Protein AF-A0A8S9J3H7-F1 (afdb_monomer)

Sequence (80 aa):
MQIEMV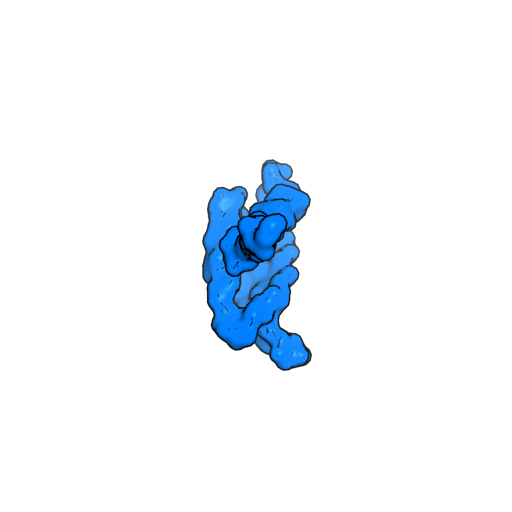CQENGDEFLEIAHVVRGLGLNILKGVMETRQGRIWAHLIVEAKPHISRLQLFYSLVHLFQQQNPPHSSSFDHQT

Mean predicted aligned error: 7.33 Å

Organism: Brassica cretica (NCBI:txid69181)

Secondary structure (DSSP, 8-state):
-EEEEEEPTT-THHHHHHHHHHHTT--EEEEEEEEETTEEEEEEEE---TT--HHHHHHHHHHHHHHHS-----------

Foldseek 3Di:
DKDKDWDPPVNPCLVVLVVLCVVVVKAFPDWDWDQDPNTTMTITDIDDDPPDDPVNSVVSSVVSVCVVPPDPPPPPPPDD

Solvent-accessible surface area (backbone atoms only — not comparable to full-atom values): 4966 Å² total; per-residue (Å²): 83,79,47,78,44,81,42,57,96,83,45,70,56,51,60,54,52,53,48,54,45,44,74,73,70,37,50,77,78,42,78,46,79,45,76,58,96,91,38,36,29,35,41,35,37,32,56,77,51,98,89,60,52,72,63,60,54,47,51,57,55,54,50,54,55,44,69,76,52,59,80,77,78,74,78,79,77,86,80,131

pLDDT: mean 86.7, std 15.0, range [46.19, 98.12]

Structure (mmCIF, N/CA/C/O backbone):
data_AF-A0A8S9J3H7-F1
#
_entry.id   AF-A0A8S9J3H7-F1
#
loop_
_atom_site.group_PDB
_atom_site.id
_atom_site.type_symbol
_atom_site.label_atom_id
_atom_site.label_alt_id
_atom_site.label_comp_id
_atom_site.label_asym_id
_atom_site.label_entity_id
_atom_site.label_seq_id
_atom_site.pdbx_PDB_ins_code
_atom_site.Cartn_x
_atom_site.Cartn_y
_atom_site.Cartn_z
_atom_site.occupancy
_atom_site.B_iso_or_equiv
_atom_site.auth_seq_id
_atom_site.auth_comp_id
_atom_site.auth_asym_id
_atom_site.auth_atom_id
_atom_site.pdbx_PDB_model_num
ATOM 1 N N . MET A 1 1 ? 3.867 -8.581 -5.584 1.00 93.38 1 MET A N 1
ATOM 2 C CA . MET A 1 1 ? 4.437 -7.769 -4.481 1.00 93.38 1 MET A CA 1
ATOM 3 C C . MET A 1 1 ? 3.307 -7.473 -3.506 1.00 93.38 1 MET A C 1
ATOM 5 O O . MET A 1 1 ? 2.180 -7.340 -3.966 1.00 93.38 1 MET A O 1
ATOM 9 N N . GLN A 1 2 ? 3.571 -7.451 -2.201 1.00 94.62 2 GLN A N 1
ATOM 10 C CA . GLN A 1 2 ? 2.547 -7.226 -1.175 1.00 94.62 2 GLN A CA 1
ATOM 11 C C . GLN A 1 2 ? 2.831 -5.910 -0.454 1.00 94.62 2 GLN A C 1
ATOM 13 O O . GLN A 1 2 ? 3.993 -5.595 -0.193 1.00 94.62 2 GLN A O 1
ATOM 18 N N . ILE A 1 3 ? 1.771 -5.157 -0.179 1.00 95.00 3 ILE A N 1
ATOM 19 C CA . ILE A 1 3 ? 1.793 -3.895 0.554 1.00 95.00 3 ILE A CA 1
ATOM 20 C C . ILE A 1 3 ? 0.859 -4.069 1.743 1.00 95.00 3 ILE A C 1
ATOM 22 O O . ILE A 1 3 ? -0.305 -4.426 1.559 1.00 95.00 3 ILE A O 1
ATOM 26 N N . GLU A 1 4 ? 1.376 -3.827 2.941 1.00 94.44 4 GLU A N 1
ATOM 27 C CA . GLU A 1 4 ? 0.600 -3.824 4.176 1.00 94.44 4 GLU A CA 1
ATOM 28 C C . GLU A 1 4 ? 0.871 -2.525 4.922 1.00 94.44 4 GLU A C 1
ATOM 30 O O . GLU A 1 4 ? 2.027 -2.179 5.170 1.00 94.44 4 GLU A O 1
ATOM 35 N N . MET A 1 5 ? -0.194 -1.801 5.255 1.00 92.62 5 MET A N 1
ATOM 36 C CA . MET A 1 5 ? -0.115 -0.533 5.975 1.00 92.62 5 MET A CA 1
ATOM 37 C C . MET A 1 5 ? -1.193 -0.477 7.047 1.00 92.62 5 MET A C 1
ATOM 39 O O . MET A 1 5 ? -2.313 -0.930 6.823 1.00 92.62 5 MET A O 1
ATOM 43 N N . VAL A 1 6 ? -0.846 0.080 8.205 1.00 92.25 6 VAL A N 1
ATOM 44 C CA . VAL A 1 6 ? -1.823 0.421 9.242 1.00 92.25 6 VAL A CA 1
ATOM 45 C C . VAL A 1 6 ? -2.433 1.768 8.875 1.00 92.25 6 VAL A C 1
ATOM 47 O O . VAL A 1 6 ? -1.693 2.723 8.647 1.00 92.25 6 VAL A O 1
ATOM 50 N N . CYS A 1 7 ? -3.756 1.819 8.818 1.00 90.44 7 CYS A N 1
ATOM 51 C CA . CYS A 1 7 ? -4.539 3.016 8.534 1.00 90.44 7 CYS A CA 1
ATOM 52 C C . CYS A 1 7 ? -5.042 3.664 9.828 1.00 90.44 7 CYS A C 1
ATOM 54 O O . CYS A 1 7 ? -5.066 3.019 10.888 1.00 90.44 7 CYS A O 1
ATOM 56 N N . GLN A 1 8 ? -5.484 4.917 9.731 1.00 87.06 8 GLN A N 1
ATOM 57 C CA . GLN A 1 8 ? -6.268 5.563 10.780 1.00 87.06 8 GLN A CA 1
ATOM 58 C C . GLN A 1 8 ? -7.614 4.851 10.991 1.00 87.06 8 GLN A C 1
ATOM 60 O O . GLN A 1 8 ? -8.034 3.998 10.207 1.00 87.06 8 GLN A O 1
ATOM 65 N N . GLU A 1 9 ? -8.298 5.180 12.090 1.00 82.31 9 GLU A N 1
ATOM 66 C CA . GLU A 1 9 ? -9.547 4.520 12.506 1.00 82.31 9 GLU A CA 1
ATOM 67 C C . GLU A 1 9 ? -10.687 4.645 11.484 1.00 82.31 9 GLU A C 1
ATOM 69 O O . GLU A 1 9 ? -11.609 3.834 11.490 1.00 82.31 9 GLU A O 1
ATOM 74 N N . ASN A 1 10 ? -10.627 5.635 10.592 1.00 81.69 10 ASN A N 1
ATOM 75 C CA . ASN A 1 10 ? -11.585 5.845 9.508 1.00 81.69 10 ASN A CA 1
ATOM 76 C C . ASN A 1 10 ? -11.197 5.131 8.193 1.00 81.69 10 ASN A C 1
ATOM 78 O O . ASN A 1 10 ? -12.053 5.001 7.317 1.00 81.69 10 ASN A O 1
ATOM 82 N N . GLY A 1 11 ? -9.955 4.647 8.055 1.00 79.25 11 GLY A N 1
ATOM 83 C CA . GLY A 1 11 ? -9.477 3.904 6.884 1.00 79.25 11 GLY A CA 1
ATOM 84 C C . GLY A 1 11 ? -9.451 4.703 5.577 1.00 79.25 11 GLY A C 1
ATOM 85 O O . GLY A 1 11 ? -9.451 4.110 4.494 1.00 79.25 11 GLY A O 1
ATOM 86 N N . ASP A 1 12 ? -9.467 6.032 5.654 1.00 84.06 12 ASP A N 1
ATOM 87 C CA . ASP A 1 12 ? -9.520 6.922 4.492 1.00 84.06 12 ASP A CA 1
ATOM 88 C C . ASP A 1 12 ? -8.266 6.818 3.608 1.00 84.06 12 ASP A C 1
ATOM 90 O O . ASP A 1 12 ? -8.351 6.973 2.386 1.00 84.06 12 ASP A O 1
ATOM 94 N N . GLU A 1 13 ? -7.122 6.431 4.179 1.00 88.56 13 GLU A N 1
ATOM 95 C CA . GLU A 1 13 ? -5.869 6.308 3.435 1.00 88.56 13 GLU A CA 1
ATOM 96 C C . GLU A 1 13 ? -5.866 5.140 2.440 1.00 88.56 13 GLU A C 1
ATOM 98 O O . GLU A 1 13 ? -5.037 5.114 1.529 1.00 88.56 13 GLU A O 1
ATOM 103 N N . PHE A 1 14 ? -6.788 4.175 2.553 1.00 92.44 14 PHE A N 1
ATOM 104 C CA . PHE A 1 14 ? -6.823 3.007 1.666 1.00 92.44 14 PHE A CA 1
ATOM 105 C C . PHE A 1 14 ? -6.922 3.394 0.182 1.00 92.44 14 PHE A C 1
ATOM 107 O O . PHE A 1 14 ? -6.209 2.839 -0.663 1.00 92.44 14 PHE A O 1
ATOM 114 N N . LEU A 1 15 ? -7.797 4.349 -0.146 1.00 92.44 15 LEU A N 1
ATOM 115 C CA . LEU A 1 15 ? -7.990 4.794 -1.528 1.00 92.44 15 LEU A CA 1
ATOM 116 C C . LEU A 1 15 ? -6.795 5.604 -2.036 1.00 92.44 15 LEU A C 1
ATOM 118 O O . LEU A 1 15 ? -6.404 5.431 -3.190 1.00 92.44 15 LEU A O 1
ATOM 122 N N . GLU A 1 16 ? -6.172 6.408 -1.177 1.00 93.69 16 GLU A N 1
ATOM 123 C CA . GLU A 1 16 ? -4.976 7.181 -1.518 1.00 93.69 16 GLU A CA 1
ATOM 124 C C . GLU A 1 16 ? -3.763 6.277 -1.768 1.00 93.69 16 GLU A C 1
ATOM 126 O O . GLU A 1 16 ? -3.054 6.429 -2.765 1.00 93.69 16 GLU A O 1
ATOM 131 N N . ILE A 1 17 ? -3.575 5.244 -0.941 1.00 94.81 17 ILE A N 1
ATOM 132 C CA . ILE A 1 17 ? -2.567 4.200 -1.168 1.00 94.81 17 ILE A CA 1
ATOM 133 C C . ILE A 1 17 ? -2.807 3.535 -2.529 1.00 94.81 17 ILE A C 1
ATOM 135 O O . ILE A 1 17 ? -1.877 3.384 -3.327 1.00 94.81 17 ILE A O 1
ATOM 139 N N . ALA A 1 18 ? -4.054 3.158 -2.831 1.00 95.94 18 ALA A N 1
ATOM 140 C CA . ALA A 1 18 ? -4.402 2.564 -4.119 1.00 95.94 18 ALA A CA 1
ATOM 141 C C . ALA A 1 18 ? -4.148 3.527 -5.293 1.00 95.94 18 ALA A C 1
ATOM 143 O O . ALA A 1 18 ? -3.696 3.093 -6.358 1.00 95.94 18 ALA A O 1
ATOM 144 N N . HIS A 1 19 ? -4.402 4.823 -5.101 1.00 95.62 19 HIS A N 1
ATOM 145 C CA . HIS A 1 19 ? -4.128 5.860 -6.088 1.0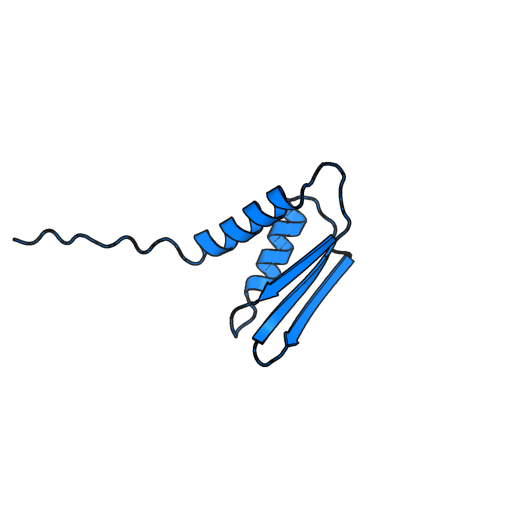0 95.62 19 HIS A CA 1
ATOM 146 C C . HIS A 1 19 ? -2.625 5.983 -6.371 1.00 95.62 19 HIS A C 1
ATOM 148 O O . HIS A 1 19 ? -2.219 5.887 -7.530 1.00 95.62 19 HIS A O 1
ATOM 154 N N . VAL A 1 20 ? -1.788 6.080 -5.334 1.00 95.62 20 VAL A N 1
ATOM 155 C CA . VAL A 1 20 ? -0.320 6.143 -5.458 1.00 95.62 20 VAL A CA 1
ATOM 156 C C . VAL A 1 20 ? 0.237 4.913 -6.175 1.00 95.62 20 VAL A C 1
ATOM 158 O O . VAL A 1 20 ? 1.028 5.035 -7.110 1.00 95.62 20 VAL A O 1
ATOM 161 N N . VAL A 1 21 ? -0.208 3.715 -5.787 1.00 96.38 21 VAL A N 1
ATOM 162 C CA . VAL A 1 21 ? 0.223 2.451 -6.408 1.00 96.38 21 VAL A CA 1
ATOM 163 C C . VAL A 1 21 ? -0.100 2.425 -7.903 1.00 96.38 21 VAL A C 1
ATOM 165 O O . VAL A 1 21 ? 0.748 2.041 -8.714 1.00 96.38 21 VAL A O 1
ATOM 168 N N . ARG A 1 22 ? -1.304 2.864 -8.286 1.00 95.75 22 ARG A N 1
ATOM 169 C CA . ARG A 1 22 ? -1.696 2.981 -9.698 1.00 95.75 22 ARG A CA 1
ATOM 170 C C . ARG A 1 22 ? -0.916 4.076 -10.424 1.00 95.75 22 ARG A C 1
ATOM 172 O O . ARG A 1 22 ? -0.562 3.877 -11.582 1.00 95.75 22 ARG A O 1
ATOM 179 N N . GLY A 1 23 ? -0.600 5.183 -9.752 1.00 95.31 23 GLY A N 1
ATOM 180 C CA . GLY A 1 23 ? 0.237 6.265 -10.279 1.00 95.31 23 GLY A CA 1
ATOM 181 C C . GLY A 1 23 ? 1.662 5.819 -10.621 1.00 95.31 23 GLY A C 1
ATOM 182 O O . GLY A 1 23 ? 2.248 6.306 -11.582 1.00 95.31 23 GLY A O 1
ATOM 183 N N . LEU A 1 24 ? 2.187 4.812 -9.914 1.00 94.69 24 LEU A N 1
ATOM 184 C CA . LEU A 1 24 ? 3.451 4.136 -10.246 1.00 94.69 24 LEU A CA 1
ATOM 185 C C . LEU A 1 24 ? 3.330 3.135 -11.408 1.00 94.69 24 LEU A C 1
ATOM 187 O O . LEU A 1 24 ? 4.296 2.456 -11.757 1.00 94.69 24 LEU A O 1
ATOM 191 N N . GLY A 1 25 ? 2.140 3.000 -11.991 1.00 94.88 25 GLY A N 1
ATOM 192 C CA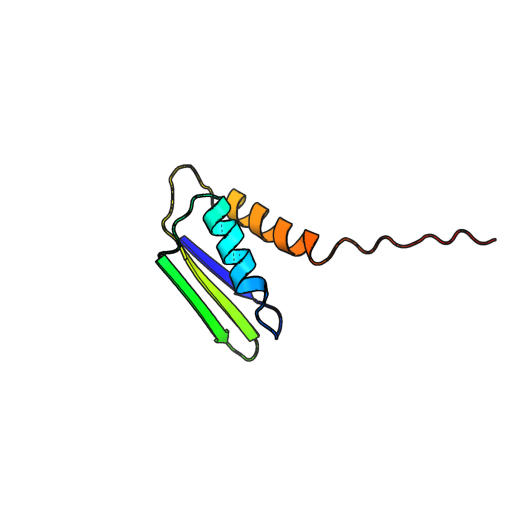 . GLY A 1 25 ? 1.855 2.067 -13.069 1.00 94.88 25 GLY A CA 1
ATOM 193 C C . GLY A 1 25 ? 1.747 0.612 -12.615 1.00 94.88 25 GLY A C 1
ATOM 194 O O . GLY A 1 25 ? 1.798 -0.270 -13.468 1.00 94.88 25 GLY A O 1
ATOM 195 N N . LEU A 1 26 ? 1.617 0.317 -11.319 1.00 96.56 26 LEU A N 1
ATOM 196 C CA . LEU A 1 26 ? 1.413 -1.052 -10.837 1.00 96.56 26 LEU A CA 1
ATOM 197 C C . LEU A 1 26 ? -0.069 -1.443 -10.913 1.00 96.56 26 LEU A C 1
ATOM 199 O O . LEU A 1 26 ? -0.956 -0.657 -10.580 1.00 96.56 26 LEU A O 1
ATOM 203 N N . ASN A 1 27 ? -0.337 -2.692 -11.300 1.00 96.88 27 ASN A N 1
ATOM 204 C CA . ASN A 1 27 ? -1.692 -3.238 -11.302 1.00 96.88 27 ASN A CA 1
ATOM 205 C C . ASN A 1 27 ? -2.024 -3.806 -9.920 1.00 96.88 27 ASN A C 1
ATOM 207 O O . ASN A 1 27 ? -1.318 -4.685 -9.423 1.00 96.88 27 ASN A O 1
ATOM 211 N N . ILE A 1 28 ? -3.111 -3.331 -9.309 1.00 97.75 28 ILE A N 1
ATOM 212 C CA . ILE A 1 28 ? -3.641 -3.892 -8.060 1.00 97.75 28 ILE A CA 1
ATOM 213 C C . ILE A 1 28 ? -4.490 -5.114 -8.410 1.00 97.75 28 ILE A C 1
ATOM 215 O O . ILE A 1 28 ? -5.537 -4.982 -9.036 1.00 97.75 28 ILE A O 1
ATOM 219 N N . LEU A 1 29 ? -4.034 -6.293 -7.996 1.00 98.12 29 LEU A N 1
ATOM 220 C CA . LEU A 1 29 ? -4.719 -7.571 -8.208 1.00 98.12 29 LEU A CA 1
ATOM 221 C C . LEU A 1 29 ? -5.763 -7.833 -7.119 1.00 98.12 29 LEU A C 1
ATOM 223 O O . LEU A 1 29 ? -6.807 -8.425 -7.374 1.00 98.12 29 LEU A O 1
ATOM 227 N N . LYS A 1 30 ? -5.472 -7.391 -5.893 1.00 97.25 30 LYS A N 1
ATOM 228 C CA . LYS A 1 30 ? -6.368 -7.493 -4.741 1.00 97.25 30 LYS A CA 1
ATOM 229 C C . LYS A 1 30 ? -6.111 -6.324 -3.804 1.00 97.25 30 LYS A C 1
ATOM 231 O O . LYS A 1 30 ? -4.957 -6.027 -3.518 1.00 97.25 30 LYS A O 1
ATOM 236 N N . GLY A 1 31 ? -7.173 -5.695 -3.318 1.00 96.69 31 GLY A N 1
ATOM 237 C CA . GLY A 1 31 ? -7.123 -4.717 -2.237 1.00 96.69 31 GLY A CA 1
ATOM 238 C C . GLY A 1 31 ? -8.160 -5.096 -1.190 1.00 96.69 31 GLY A C 1
ATOM 239 O O . GLY A 1 31 ? -9.323 -5.294 -1.532 1.00 96.69 31 GLY A O 1
ATOM 240 N N . VAL A 1 32 ? -7.730 -5.252 0.056 1.00 95.81 32 VAL A N 1
ATOM 241 C CA . VAL A 1 32 ? -8.596 -5.551 1.198 1.00 95.81 32 VAL A CA 1
ATOM 242 C C . VAL A 1 32 ? -8.285 -4.557 2.300 1.00 95.81 32 VAL A C 1
ATOM 244 O O . VAL A 1 32 ? -7.119 -4.295 2.586 1.00 95.81 32 VAL A O 1
ATOM 247 N N . MET A 1 33 ? -9.3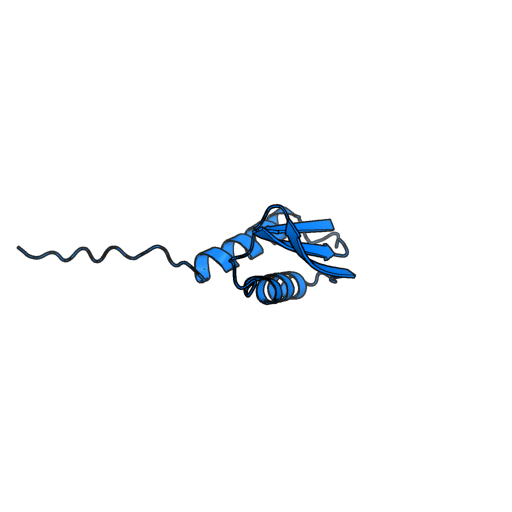36 -4.031 2.916 1.00 94.75 33 MET A N 1
ATOM 248 C CA . MET A 1 33 ? -9.246 -3.318 4.177 1.00 94.75 33 MET A CA 1
ATOM 249 C C . MET A 1 33 ? -9.810 -4.228 5.262 1.00 94.75 33 MET A C 1
ATOM 251 O O . MET A 1 33 ? -10.934 -4.716 5.137 1.00 94.75 33 MET A O 1
ATOM 255 N N . GLU A 1 34 ? -9.019 -4.515 6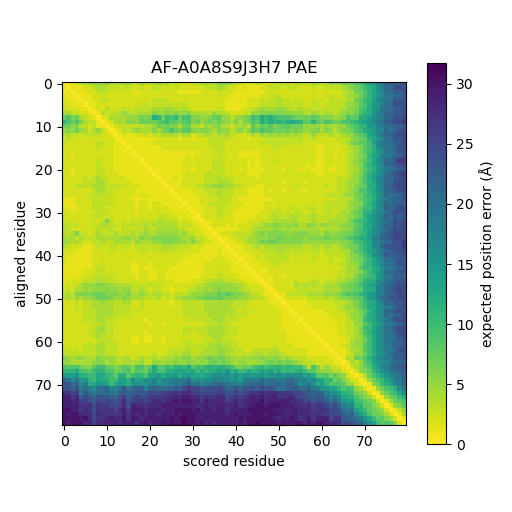.288 1.00 94.00 34 GLU A N 1
ATOM 256 C CA . GLU A 1 34 ? -9.395 -5.470 7.329 1.00 94.00 34 GLU A CA 1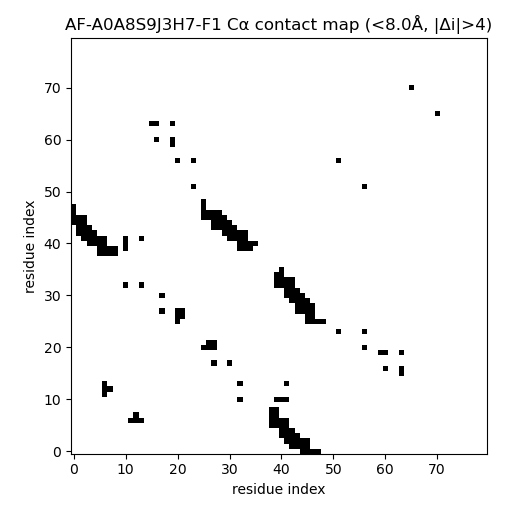
ATOM 257 C C . GLU A 1 34 ? -8.963 -5.009 8.715 1.00 94.00 34 GLU A C 1
ATOM 259 O O . GLU A 1 34 ? -7.924 -4.375 8.889 1.00 94.00 34 GLU A O 1
ATOM 264 N N . THR A 1 35 ? -9.757 -5.351 9.725 1.00 94.31 35 THR A N 1
ATOM 265 C CA . THR A 1 35 ? -9.414 -5.066 11.115 1.00 94.31 35 THR A CA 1
ATOM 266 C C . THR A 1 35 ? -8.595 -6.219 11.686 1.00 94.31 35 THR A C 1
ATOM 268 O O . THR A 1 35 ? -9.109 -7.322 11.869 1.00 94.31 35 THR A O 1
ATOM 271 N N . ARG A 1 36 ? -7.323 -5.971 12.016 1.00 93.31 36 ARG A N 1
ATOM 272 C CA . ARG A 1 36 ? -6.446 -6.931 12.705 1.00 93.31 36 ARG A CA 1
ATOM 273 C C . ARG A 1 36 ? -6.050 -6.347 14.059 1.00 93.31 36 ARG A C 1
ATOM 275 O O . ARG A 1 36 ? -5.450 -5.277 14.117 1.00 93.31 36 ARG A O 1
ATOM 282 N N . GLN A 1 37 ? -6.392 -7.046 15.145 1.00 92.75 37 GLN A N 1
ATOM 283 C CA . GLN A 1 37 ? -6.074 -6.633 16.525 1.00 92.75 37 GLN A CA 1
ATOM 284 C C . GLN A 1 37 ? -6.556 -5.207 16.869 1.00 92.75 37 GLN A C 1
ATOM 286 O O . GLN A 1 37 ? -5.842 -4.432 17.497 1.00 92.75 37 GLN A O 1
ATOM 291 N N . GLY A 1 38 ? -7.761 -4.841 16.419 1.00 92.56 38 GLY A N 1
ATOM 292 C CA . GLY A 1 38 ? -8.350 -3.523 16.687 1.00 92.56 38 GLY A CA 1
ATOM 293 C C . GLY A 1 38 ? -7.782 -2.373 15.849 1.00 92.56 38 GLY A C 1
ATOM 294 O O . GLY A 1 38 ? -8.153 -1.232 16.081 1.00 92.56 38 GLY A O 1
ATOM 295 N N . ARG A 1 39 ? -6.908 -2.648 14.872 1.00 93.12 39 ARG A N 1
ATOM 296 C CA . ARG A 1 39 ? -6.404 -1.651 13.915 1.00 93.12 39 ARG A CA 1
ATOM 297 C C . ARG A 1 39 ? -6.895 -1.954 12.514 1.00 93.12 39 ARG A C 1
ATOM 299 O O . ARG A 1 39 ? -7.042 -3.126 12.165 1.00 93.12 39 ARG A O 1
ATOM 306 N N . ILE A 1 40 ? -7.102 -0.918 11.712 1.00 94.19 40 ILE A N 1
ATOM 307 C CA . ILE A 1 40 ? -7.431 -1.061 10.296 1.00 94.19 40 ILE A CA 1
ATOM 308 C C . ILE A 1 40 ? -6.138 -1.258 9.506 1.00 94.19 40 ILE A C 1
ATOM 310 O O . ILE A 1 40 ? -5.167 -0.527 9.689 1.00 94.19 40 ILE A O 1
ATOM 314 N N . TRP A 1 41 ? -6.125 -2.267 8.642 1.00 95.50 41 TRP A N 1
ATOM 315 C CA . TRP A 1 41 ? -5.015 -2.587 7.759 1.00 95.50 41 TRP A CA 1
ATOM 316 C C . TRP A 1 41 ? -5.457 -2.515 6.308 1.00 95.50 41 TRP A C 1
ATOM 318 O O . TRP A 1 41 ? -6.421 -3.172 5.913 1.00 95.50 41 TRP A O 1
ATOM 328 N N . ALA A 1 42 ? -4.698 -1.779 5.506 1.00 95.44 42 ALA A N 1
ATOM 329 C CA . ALA A 1 42 ? -4.737 -1.865 4.060 1.00 95.44 42 ALA A CA 1
ATOM 330 C C . ALA A 1 42 ? -3.795 -2.983 3.606 1.00 95.44 42 ALA A C 1
ATOM 332 O O . ALA A 1 42 ? -2.586 -2.918 3.832 1.00 95.44 42 ALA A O 1
ATOM 333 N N . HIS A 1 43 ? -4.342 -3.994 2.941 1.00 96.44 43 HIS A N 1
ATOM 334 C CA . HIS A 1 43 ? -3.587 -5.085 2.344 1.00 96.44 43 HIS A CA 1
ATOM 335 C C . HIS A 1 43 ? -3.813 -5.099 0.831 1.00 96.44 43 HIS A C 1
ATOM 337 O O . HIS A 1 43 ? -4.906 -5.403 0.346 1.00 96.44 43 HIS A O 1
ATOM 343 N N . LEU A 1 44 ? -2.759 -4.789 0.074 1.00 97.12 44 LEU A N 1
ATOM 344 C CA . LEU A 1 44 ? -2.778 -4.807 -1.382 1.00 97.12 44 LEU A CA 1
ATOM 345 C C . LEU A 1 44 ? -1.802 -5.847 -1.937 1.00 97.12 44 LEU A C 1
ATOM 347 O O . LEU A 1 44 ? -0.632 -5.903 -1.558 1.00 97.12 44 LEU A O 1
ATOM 351 N N . ILE A 1 45 ? -2.279 -6.636 -2.897 1.00 97.69 45 ILE A N 1
ATOM 352 C CA . ILE A 1 45 ? -1.456 -7.496 -3.746 1.00 97.69 45 ILE A CA 1
ATOM 353 C C . ILE A 1 45 ? -1.373 -6.834 -5.110 1.00 97.69 45 ILE A C 1
ATOM 355 O O . ILE A 1 45 ? -2.396 -6.584 -5.751 1.00 97.69 45 ILE A O 1
ATOM 359 N N . VAL A 1 46 ? -0.151 -6.576 -5.562 1.00 97.50 46 VAL A N 1
ATOM 360 C CA . VAL A 1 46 ? 0.113 -5.906 -6.834 1.00 97.50 46 VAL A CA 1
ATOM 361 C C . VAL A 1 46 ? 0.999 -6.759 -7.729 1.00 97.50 46 VAL A C 1
ATOM 363 O O . VAL A 1 46 ? 1.888 -7.488 -7.262 1.00 97.50 46 VAL A O 1
ATOM 366 N N . GLU A 1 47 ? 0.771 -6.644 -9.030 1.00 97.06 47 GLU A N 1
ATOM 367 C CA . GLU A 1 47 ? 1.659 -7.189 -10.046 1.00 97.06 47 GLU A CA 1
ATOM 368 C C . GLU A 1 47 ? 3.010 -6.468 -9.975 1.00 97.06 47 GLU A C 1
ATOM 370 O O . GLU A 1 47 ? 3.073 -5.240 -9.963 1.00 97.06 47 GLU A O 1
ATOM 375 N N . ALA A 1 48 ? 4.105 -7.224 -9.887 1.00 94.00 48 ALA A N 1
ATOM 376 C CA . ALA A 1 48 ? 5.439 -6.637 -9.860 1.00 94.00 48 ALA A CA 1
ATOM 377 C C . ALA A 1 48 ? 5.881 -6.274 -11.283 1.00 94.00 48 ALA A C 1
ATOM 379 O O . ALA A 1 48 ? 5.792 -7.105 -12.185 1.00 94.00 48 ALA A O 1
ATOM 380 N N . LYS A 1 49 ? 6.409 -5.061 -11.470 1.00 93.69 49 LYS A N 1
ATOM 381 C CA . LYS A 1 49 ? 6.990 -4.622 -12.743 1.00 93.69 49 LYS A CA 1
ATOM 382 C C . LYS A 1 49 ? 8.517 -4.535 -12.642 1.00 93.69 49 LYS A C 1
ATOM 384 O O . LYS A 1 49 ? 9.002 -4.013 -11.641 1.00 93.69 49 LYS A O 1
ATOM 389 N N . PRO A 1 50 ? 9.285 -4.977 -13.661 1.00 90.44 50 PRO A N 1
ATOM 390 C CA . PRO A 1 50 ? 10.755 -5.003 -13.602 1.00 90.44 50 PRO A CA 1
ATOM 391 C C . PRO A 1 50 ? 11.421 -3.648 -13.315 1.00 90.44 50 PRO A C 1
ATOM 393 O O . PRO A 1 50 ? 12.502 -3.603 -12.742 1.00 90.44 50 PRO A O 1
ATOM 396 N N . HIS A 1 51 ? 10.775 -2.548 -13.708 1.00 93.50 51 HIS A N 1
ATOM 397 C CA . HIS A 1 51 ? 11.281 -1.180 -13.556 1.00 93.50 51 HIS A CA 1
ATOM 398 C C . HIS A 1 51 ? 10.796 -0.474 -12.282 1.00 93.50 51 HIS A C 1
ATOM 400 O O . HIS A 1 51 ? 11.166 0.675 -12.058 1.00 93.50 51 HIS A O 1
ATOM 406 N N . ILE A 1 52 ? 9.971 -1.128 -11.457 1.00 95.06 52 ILE A N 1
ATOM 407 C CA . ILE A 1 52 ? 9.484 -0.561 -10.199 1.00 95.06 52 ILE A CA 1
ATOM 408 C C . ILE A 1 52 ? 10.098 -1.335 -9.040 1.00 95.06 52 ILE A C 1
ATOM 410 O O . ILE A 1 52 ? 9.752 -2.487 -8.764 1.00 95.06 52 ILE A O 1
ATOM 414 N N . SER A 1 53 ? 11.014 -0.678 -8.336 1.00 94.81 53 SER A N 1
ATOM 415 C CA . SER A 1 53 ? 11.602 -1.233 -7.121 1.00 94.81 53 SER A CA 1
ATOM 416 C C . SER A 1 53 ? 10.663 -1.076 -5.920 1.00 94.81 53 SER A C 1
ATOM 418 O O . SER A 1 53 ? 9.856 -0.148 -5.840 1.00 94.81 53 SER A O 1
ATOM 420 N N . ARG A 1 54 ? 10.822 -1.954 -4.921 1.00 93.31 54 ARG A N 1
ATOM 421 C CA . ARG A 1 54 ? 10.130 -1.815 -3.626 1.00 93.31 54 ARG A CA 1
ATOM 422 C C . ARG A 1 54 ? 10.472 -0.496 -2.932 1.00 93.31 54 ARG A C 1
ATOM 424 O O . ARG A 1 54 ? 9.628 0.051 -2.239 1.00 93.31 54 ARG A O 1
ATOM 431 N N . LEU A 1 55 ? 11.692 0.005 -3.129 1.00 94.94 55 LEU A N 1
ATOM 432 C CA . LEU A 1 55 ? 12.157 1.249 -2.527 1.00 94.94 55 LEU A CA 1
ATOM 433 C C . LEU A 1 55 ? 11.440 2.466 -3.123 1.00 94.94 55 LEU A C 1
ATOM 435 O O . LEU A 1 55 ? 10.987 3.318 -2.371 1.00 94.94 55 LEU A O 1
ATOM 439 N N . GLN A 1 56 ? 11.275 2.526 -4.449 1.00 94.31 56 GLN A N 1
ATOM 440 C CA . GLN A 1 56 ? 10.488 3.587 -5.093 1.00 94.31 56 GLN A CA 1
ATOM 441 C C . GLN A 1 56 ? 9.041 3.586 -4.602 1.00 94.31 56 GLN A C 1
ATOM 443 O O . GLN A 1 56 ? 8.525 4.633 -4.227 1.00 94.31 56 GLN A O 1
ATOM 448 N N . LEU A 1 57 ? 8.421 2.403 -4.539 1.00 94.81 57 LEU A N 1
ATOM 449 C CA . LEU A 1 57 ? 7.082 2.251 -3.978 1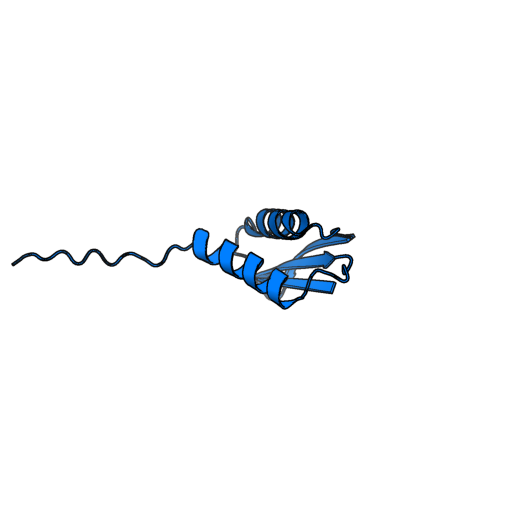.00 94.81 57 LEU A CA 1
ATOM 450 C C . LEU A 1 57 ? 7.018 2.750 -2.528 1.00 94.81 57 LEU A C 1
ATOM 452 O O . LEU A 1 57 ? 6.128 3.521 -2.184 1.00 94.81 57 LEU A O 1
ATOM 456 N N . PHE A 1 58 ? 7.977 2.346 -1.694 1.00 94.06 58 PHE A N 1
ATOM 457 C CA . PHE A 1 58 ? 8.054 2.776 -0.302 1.00 94.06 58 PHE A CA 1
ATOM 458 C C . PHE A 1 58 ? 8.196 4.298 -0.177 1.00 94.06 58 PHE A C 1
ATOM 460 O O . PHE A 1 58 ? 7.469 4.904 0.602 1.00 94.06 58 PHE A O 1
ATOM 467 N N . TYR A 1 59 ? 9.060 4.933 -0.976 1.00 94.94 59 TYR A N 1
ATOM 468 C CA . TYR A 1 59 ? 9.211 6.391 -0.986 1.00 94.94 59 TYR A CA 1
ATOM 469 C C . TYR A 1 59 ? 7.917 7.113 -1.360 1.00 94.94 59 TYR A C 1
ATOM 471 O O . TYR A 1 59 ? 7.540 8.064 -0.678 1.00 94.94 59 TYR A O 1
ATOM 479 N N . SER A 1 60 ? 7.218 6.663 -2.405 1.00 94.31 60 SER A N 1
ATOM 480 C CA . SER A 1 60 ? 5.943 7.267 -2.806 1.00 94.31 60 SER A CA 1
ATOM 481 C C . SER A 1 60 ? 4.877 7.141 -1.719 1.00 94.31 60 SER A C 1
ATOM 483 O O . SER A 1 60 ? 4.136 8.091 -1.482 1.00 94.31 60 SER A O 1
ATOM 485 N N . LEU A 1 61 ? 4.829 5.998 -1.028 1.00 93.56 61 LEU A N 1
ATOM 486 C CA . LEU A 1 61 ? 3.919 5.799 0.097 1.00 93.56 61 LEU A CA 1
ATOM 487 C C . LEU A 1 61 ? 4.296 6.690 1.283 1.00 93.56 61 LEU A C 1
ATOM 489 O O . LEU A 1 61 ? 3.430 7.368 1.810 1.00 93.56 61 LEU A O 1
ATOM 493 N N . VAL A 1 62 ? 5.571 6.774 1.677 1.00 91.62 62 VAL A N 1
ATOM 494 C CA . VAL A 1 62 ? 6.005 7.670 2.768 1.00 91.62 62 VAL A CA 1
ATOM 495 C C . VAL A 1 62 ? 5.672 9.133 2.464 1.00 91.62 62 VAL A C 1
ATOM 497 O O . VAL A 1 62 ? 5.205 9.850 3.347 1.00 91.62 62 VAL A O 1
ATOM 500 N N . HIS A 1 63 ? 5.872 9.571 1.220 1.00 90.88 63 HIS A N 1
ATOM 501 C CA . HIS A 1 63 ? 5.557 10.935 0.803 1.00 90.88 63 HIS A CA 1
ATOM 502 C C . HIS A 1 63 ? 4.060 11.259 0.939 1.00 90.88 63 HIS A C 1
ATOM 504 O O . HIS A 1 63 ? 3.723 12.352 1.388 1.00 90.88 63 HIS A O 1
ATOM 510 N N . LEU A 1 64 ? 3.169 10.305 0.633 1.00 89.00 64 LEU A N 1
ATOM 511 C CA . LEU A 1 64 ? 1.724 10.454 0.849 1.00 89.00 64 LEU A CA 1
ATOM 512 C C . LEU A 1 64 ? 1.407 10.816 2.312 1.00 89.00 64 LEU A C 1
ATOM 514 O O . LEU A 1 64 ? 0.695 11.784 2.567 1.00 89.00 64 LEU A O 1
ATOM 518 N N . PHE A 1 65 ? 2.001 10.106 3.276 1.00 82.25 65 PHE A N 1
ATOM 519 C CA . PHE A 1 65 ? 1.763 10.363 4.703 1.00 82.25 65 PHE A CA 1
ATOM 520 C C . PHE A 1 65 ? 2.410 11.660 5.206 1.00 82.25 65 PHE A C 1
ATOM 522 O O . PHE A 1 65 ? 1.863 12.315 6.090 1.00 82.25 65 PHE A O 1
ATOM 529 N N . GLN A 1 66 ? 3.551 12.070 4.644 1.00 83.44 66 GLN A N 1
ATOM 530 C CA . GLN A 1 66 ? 4.172 13.358 4.984 1.00 83.44 66 GLN A CA 1
ATOM 531 C C . GLN A 1 66 ? 3.327 14.553 4.528 1.00 83.44 66 GLN A C 1
ATOM 533 O O . GLN A 1 66 ? 3.298 15.575 5.207 1.00 83.44 66 GLN A O 1
ATOM 538 N N . GLN A 1 67 ? 2.625 14.437 3.398 1.00 74.62 67 GLN A N 1
ATOM 539 C CA . GLN A 1 67 ? 1.714 15.486 2.934 1.00 74.62 67 GLN A CA 1
ATOM 540 C C . GLN A 1 67 ? 0.450 15.586 3.791 1.00 74.62 67 GLN A C 1
ATOM 542 O O . GLN A 1 67 ? -0.061 16.684 3.995 1.00 74.62 67 GLN A O 1
ATOM 547 N N . GLN A 1 68 ? -0.037 14.459 4.312 1.00 68.69 68 GLN A N 1
ATOM 548 C CA . GLN A 1 68 ? -1.180 14.429 5.228 1.00 68.69 68 GLN A CA 1
ATOM 549 C C . GLN A 1 68 ? -0.840 14.976 6.622 1.00 68.69 68 GLN A C 1
ATOM 551 O O . GLN A 1 68 ? -1.734 15.414 7.341 1.00 68.69 68 GLN A O 1
ATOM 556 N N . ASN A 1 69 ? 0.440 14.975 7.002 1.00 65.00 69 ASN A N 1
ATOM 557 C CA . ASN A 1 69 ? 0.905 15.474 8.290 1.00 65.00 69 ASN A CA 1
ATOM 558 C C . ASN A 1 69 ? 2.142 16.367 8.089 1.00 65.00 69 ASN A C 1
ATOM 560 O O . ASN A 1 69 ? 3.267 15.937 8.375 1.00 65.00 69 ASN A O 1
ATOM 564 N N . PRO A 1 70 ? 1.964 17.582 7.527 1.00 59.59 70 PRO A N 1
ATOM 565 C CA . PRO A 1 70 ? 3.082 18.475 7.270 1.00 59.59 70 PRO A CA 1
ATOM 566 C C . PRO A 1 70 ? 3.829 18.726 8.585 1.00 59.59 70 PRO A C 1
ATOM 568 O O . PRO A 1 70 ? 3.182 18.867 9.627 1.00 59.59 70 PRO A O 1
ATOM 571 N N . PRO A 1 71 ? 5.176 18.771 8.574 1.00 59.78 71 PRO A N 1
ATOM 572 C CA . PRO A 1 71 ? 5.934 19.071 9.777 1.00 59.78 71 PRO A CA 1
ATOM 573 C C . PRO A 1 71 ? 5.400 20.384 10.335 1.00 59.78 71 PRO A C 1
ATOM 575 O O . PRO A 1 71 ? 5.433 21.403 9.647 1.00 59.78 71 PRO A O 1
ATOM 578 N N 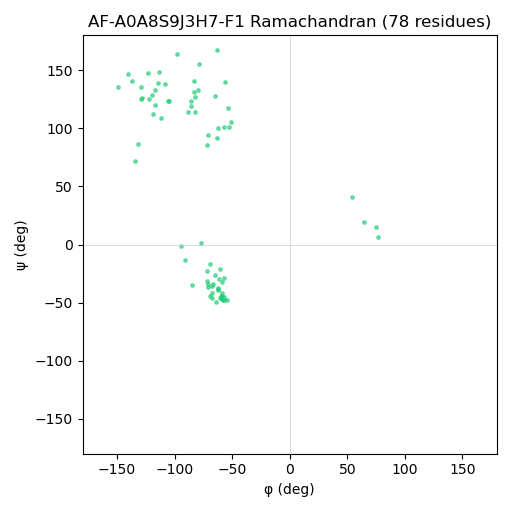. HIS A 1 72 ? 4.840 20.315 11.545 1.00 56.38 72 HIS A N 1
ATOM 579 C CA . HIS A 1 72 ? 4.248 21.447 12.238 1.00 56.38 72 HIS A CA 1
ATOM 580 C C . HIS A 1 72 ? 5.285 22.568 12.216 1.00 56.38 72 HIS A C 1
ATOM 582 O O . HIS A 1 72 ? 6.310 22.480 12.895 1.00 56.38 72 HIS A O 1
ATOM 588 N N . SER A 1 73 ? 5.074 23.582 11.377 1.00 54.84 73 SER A N 1
ATOM 589 C CA . SER A 1 73 ? 5.892 24.781 11.390 1.00 54.84 73 SER A CA 1
ATOM 590 C C . SER A 1 73 ? 5.676 25.384 12.765 1.00 54.84 73 SER A C 1
ATOM 592 O O . SER A 1 73 ? 4.628 25.966 13.038 1.00 54.84 73 SER A O 1
ATOM 594 N N . SER A 1 74 ? 6.624 25.160 13.671 1.00 50.12 74 SER A N 1
ATOM 595 C CA . SER A 1 74 ? 6.712 25.903 14.911 1.00 50.12 74 SER A CA 1
ATOM 596 C C . SER A 1 74 ? 6.816 27.367 14.509 1.00 50.12 74 SER A C 1
ATOM 598 O O . SER A 1 74 ? 7.878 27.807 14.061 1.00 50.12 74 SER A O 1
ATOM 600 N N . SER A 1 75 ? 5.700 28.091 14.603 1.00 49.00 75 SER A N 1
ATOM 601 C CA . SER A 1 75 ? 5.712 29.544 14.684 1.00 49.00 75 SER A CA 1
ATOM 602 C C . SER A 1 75 ? 6.650 29.885 15.833 1.00 49.00 75 SER A C 1
ATOM 604 O O . SER A 1 75 ? 6.308 29.734 17.002 1.00 49.00 75 SER A O 1
ATOM 606 N N . PHE A 1 76 ? 7.878 30.269 15.499 1.00 53.56 76 PHE A N 1
ATOM 607 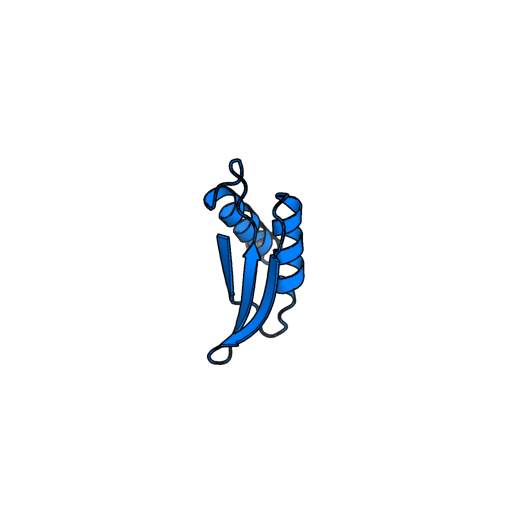C CA . PHE A 1 76 ? 8.690 31.056 16.402 1.00 53.56 76 PHE A CA 1
ATOM 608 C C . PHE A 1 76 ? 8.059 32.443 16.413 1.00 53.56 76 PHE A C 1
ATOM 610 O O . PHE A 1 76 ? 8.463 33.322 15.653 1.00 53.56 76 PHE A O 1
ATOM 617 N N . ASP A 1 77 ? 7.053 32.615 17.268 1.00 46.19 77 ASP A N 1
ATOM 618 C CA . ASP A 1 77 ? 6.633 33.932 17.720 1.00 46.19 77 ASP A CA 1
ATOM 619 C C . ASP A 1 77 ? 7.819 34.534 18.485 1.00 46.19 77 ASP A C 1
ATOM 621 O O . ASP A 1 77 ? 8.032 34.288 19.672 1.00 46.19 77 ASP A O 1
ATOM 625 N N . HIS A 1 78 ? 8.661 35.279 17.767 1.00 49.69 78 HIS A N 1
ATOM 626 C CA . HIS A 1 78 ? 9.580 36.222 18.387 1.00 49.69 78 HIS A CA 1
ATOM 627 C C . HIS A 1 78 ? 8.746 37.387 18.906 1.00 49.69 78 HIS A C 1
ATOM 629 O O . HIS A 1 78 ? 8.450 38.334 18.180 1.00 49.69 78 HIS A O 1
ATOM 635 N N . GLN A 1 79 ? 8.378 37.306 20.179 1.00 49.38 79 GLN A N 1
ATOM 636 C CA . GLN A 1 79 ? 7.906 38.451 20.933 1.00 49.38 79 GLN A CA 1
ATOM 637 C C . GLN A 1 79 ? 8.634 38.521 22.271 1.00 49.38 79 GLN A C 1
ATOM 639 O O . GLN A 1 79 ? 8.155 37.993 23.269 1.00 49.38 79 GLN A O 1
ATOM 644 N N . THR A 1 80 ? 9.808 39.154 22.293 1.00 48.16 80 THR A N 1
ATOM 645 C CA . THR A 1 80 ? 10.129 40.353 23.099 1.00 48.16 80 THR A CA 1
ATOM 646 C C . THR A 1 80 ? 11.526 40.856 22.767 1.00 48.16 80 THR A C 1
ATOM 648 O O . THR A 1 80 ? 12.413 40.014 22.511 1.00 48.16 80 THR A O 1
#

Radius of gyration: 16.04 Å; Cα contacts (8 Å, |Δi|>4): 96; chains: 1; bounding box: 24×48×37 Å

InterPro domains:
  IPR043561 Transcription factor LHW-like [PTHR46196] (1-74)

Nearest PDB structures (foldseek):
  1zpv-assembly1_C  TM=7.990E-01  e=4.547E-02  Streptococcus pneumoniae TIGR4
  5is2-assembly1_A-2  TM=7.898E-01  e=4.013E-02  Mycobacterium avium 104
  3dlu-assembly1_B  TM=5.901E-01  e=2.287E-02  Pyrococcus furiosus
  2lqj-assembly1_A  TM=7.329E-01  e=4.310E-01  Mycobacterium tuberculosis
  1u8s-assembly1_A  TM=5.050E-01  e=5.838E-02  Vibrio cholerae